Protein 8A3G (pdb70)

Structure (mmCIF, N/CA/C/O backbone):
data_8A3G
#
_entry.id   8A3G
#
_cell.length_a   34.015
_cell.length_b   34.015
_cell.length_c   87.534
_cell.angle_alpha   90.000
_cell.angle_beta   90.000
_cell.angle_gamma   90.000
#
_symmetry.space_group_name_H-M   'P 42 2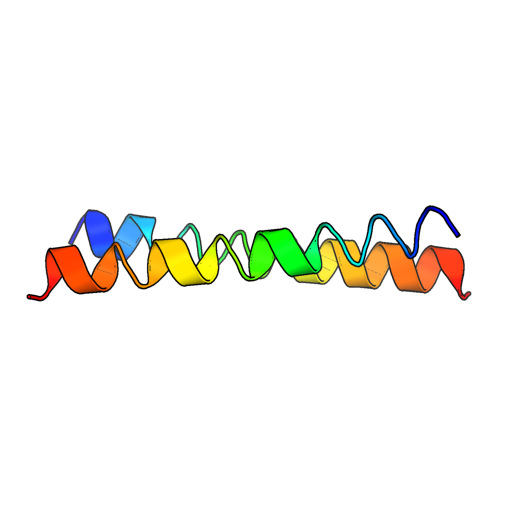1 2'
#
loop_
_entity.id
_entity.type
_entity.pdbx_description
1 polymer apCC-Tet*
2 non-polymer 'ACETATE ION'
3 non-polymer 'SODIUM ION'
4 water water
#
loop_
_atom_site.group_PDB
_atom_site.id
_atom_site.type_symbol
_atom_site.label_atom_id
_atom_site.label_alt_id
_atom_site.label_comp_id
_atom_site.label_asym_id
_atom_site.label_entity_id
_atom_site.label_seq_id
_atom_site.pdbx_PDB_ins_code
_atom_site.Cartn_x
_atom_site.Cartn_y
_atom_site.Cartn_z
_atom_site.occupancy
_atom_site.B_iso_or_equiv
_atom_site.auth_seq_id
_atom_site.auth_comp_id
_atom_site.auth_asym_id
_atom_site.auth_atom_id
_atom_site.pdbx_PDB_model_num
ATOM 4 N N . GLY A 1 2 ? -6.436 -7.943 -33.329 1.00 18.27 1 GLY A N 1
ATOM 5 C CA . GLY A 1 2 ? -6.224 -9.288 -33.797 1.00 15.77 1 GLY A CA 1
ATOM 6 C C . GLY A 1 2 ? -5.934 -10.200 -32.640 1.00 12.54 1 GLY A C 1
ATOM 7 O O . GLY A 1 2 ? -5.705 -9.772 -31.498 1.00 11.48 1 GLY A O 1
ATOM 8 N N . GLN A 1 3 ? -5.997 -11.487 -32.933 1.00 12.18 2 GLN A N 1
ATOM 9 C CA . GLN A 1 3 ? -6.106 -12.411 -31.831 1.00 12.50 2 GLN A CA 1
ATOM 10 C C . GLN A 1 3 ? -4.826 -12.514 -31.039 1.00 9.29 2 GLN A C 1
ATOM 11 O O . GLN A 1 3 ? -4.892 -12.552 -29.798 1.00 9.45 2 GLN A O 1
ATOM 17 N N . LEU A 1 4 ? -3.658 -12.545 -31.670 1.00 8.56 3 LEU A N 1
ATOM 18 C CA . LEU A 1 4 ? -2.434 -12.629 -30.898 1.00 8.22 3 LEU A CA 1
ATOM 19 C C . LEU A 1 4 ? -2.220 -11.377 -30.062 1.00 7.61 3 LEU A C 1
ATOM 20 O O . LEU A 1 4 ? -1.735 -11.478 -28.925 1.00 7.68 3 LEU A O 1
ATOM 25 N N . GLU A 1 5 ? -2.549 -10.200 -30.577 1.00 7.99 4 GLU A N 1
ATOM 26 C CA A GLU A 1 5 ? -2.434 -8.993 -29.765 0.48 7.19 4 GLU A CA 1
ATOM 27 C CA B GLU A 1 5 ? -2.450 -8.978 -29.783 0.52 9.28 4 GLU A CA 1
ATOM 28 C C . GLU A 1 5 ? -3.389 -9.024 -28.575 1.00 7.39 4 GLU A C 1
ATOM 29 O O . GLU A 1 5 ? -3.029 -8.598 -27.470 1.00 7.63 4 GLU A O 1
ATOM 40 N N . GLU A 1 6 ? -4.600 -9.519 -28.758 1.00 7.36 5 GLU A N 1
ATOM 41 C CA . GLU A 1 6 ? -5.539 -9.647 -2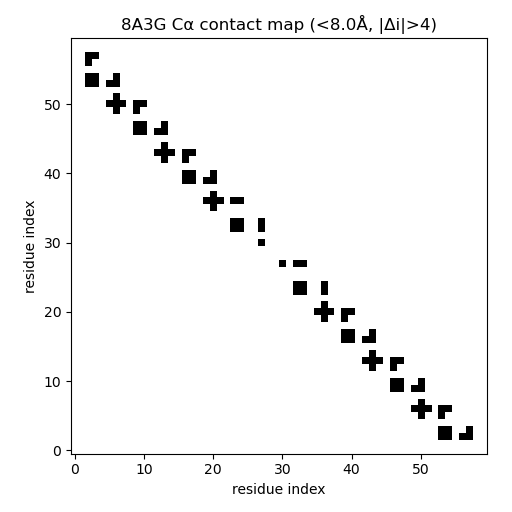7.651 1.00 7.77 5 GLU A CA 1
ATOM 42 C C . GLU A 1 6 ? -4.985 -10.601 -26.601 1.00 7.03 5 GLU A C 1
ATOM 43 O O . GLU A 1 6 ? -5.0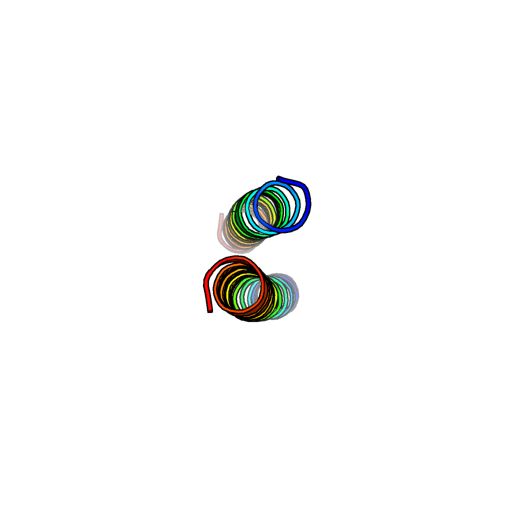79 -10.333 -25.393 1.00 7.53 5 GLU A O 1
ATOM 49 N N . ILE A 1 7 ? -4.458 -11.738 -27.037 1.00 7.03 6 ILE A N 1
ATOM 50 C CA . ILE A 1 7 ? -3.918 -12.717 -26.102 1.00 6.69 6 ILE A CA 1
ATOM 51 C C . ILE A 1 7 ? -2.725 -12.137 -25.359 1.00 6.25 6 ILE A C 1
ATOM 52 O O . ILE A 1 7 ? -2.606 -12.318 -24.142 1.00 6.63 6 ILE A O 1
ATOM 57 N N . ALA A 1 8 ? -1.828 -11.447 -26.067 1.00 6.51 7 ALA A N 1
ATOM 58 C CA . ALA A 1 8 ? -0.687 -10.833 -25.412 1.00 6.26 7 ALA A CA 1
ATOM 59 C C . ALA A 1 8 ? -1.162 -9.881 -24.321 1.00 6.13 7 ALA A C 1
ATOM 60 O O . ALA A 1 8 ? -0.605 -9.872 -23.214 1.00 6.61 7 ALA A O 1
ATOM 62 N N . GLN A 1 9 ? -2.150 -9.066 -24.625 1.00 6.46 8 GLN A N 1
ATOM 63 C CA . GLN A 1 9 ? -2.717 -8.161 -23.626 1.00 6.79 8 GLN A CA 1
ATOM 64 C C . GLN A 1 9 ? -3.252 -8.936 -22.421 1.00 6.48 8 GLN A C 1
ATOM 65 O O . GLN A 1 9 ? -3.021 -8.545 -21.281 1.00 7.08 8 GLN A O 1
ATOM 71 N N . GLN A 1 10 ? -3.989 -10.014 -22.664 1.00 6.65 9 GLN A N 1
ATOM 72 C CA A GLN A 1 10 ? -4.509 -10.763 -21.538 0.37 7.39 9 GLN A CA 1
ATOM 73 C CA B GLN A 1 10 ? -4.513 -10.858 -21.586 0.36 7.27 9 GLN A CA 1
ATOM 74 C CA C GLN A 1 10 ? -4.513 -10.819 -21.569 0.27 7.53 9 GLN A CA 1
ATOM 75 C C . GLN A 1 10 ? -3.380 -11.358 -20.692 1.00 6.26 9 GLN A C 1
ATOM 76 O O . GLN A 1 10 ? -3.501 -11.389 -19.460 1.00 7.04 9 GLN A O 1
ATOM 92 N N . LEU A 1 11 ? -2.297 -11.816 -21.299 1.00 6.23 10 LEU A N 1
ATOM 93 C CA . LEU A 1 11 ? -1.166 -12.319 -20.536 1.00 6.38 10 LEU A CA 1
ATOM 94 C C . LEU A 1 11 ? -0.505 -11.229 -19.717 1.00 6.35 10 LEU A C 1
ATOM 95 O O . LEU A 1 11 ? -0.105 -11.476 -18.560 1.00 6.62 10 LEU A O 1
ATOM 100 N N . GLU A 1 12 ? -0.362 -10.025 -20.278 1.00 6.10 11 GLU A N 1
ATOM 101 C CA . GLU A 1 12 ? 0.161 -8.900 -19.508 1.00 6.68 11 GLU A CA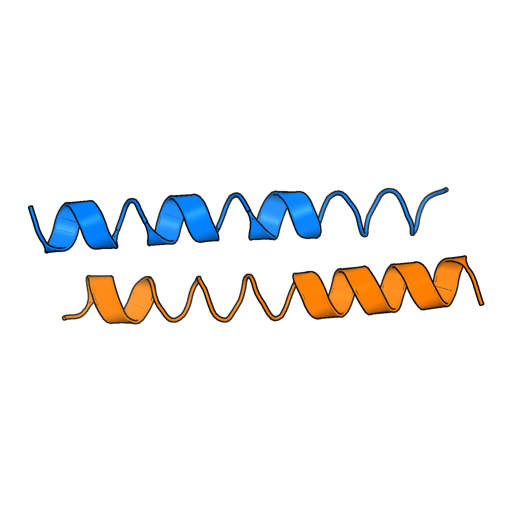 1
ATOM 102 C C . GLU A 1 12 ? -0.753 -8.561 -18.326 1.00 6.43 11 GLU A C 1
ATOM 103 O O . GLU A 1 12 ? -0.263 -8.239 -17.228 1.00 6.99 11 GLU A O 1
ATOM 109 N N . GLU A 1 13 ? -2.041 -8.639 -18.534 1.00 6.26 12 GLU A N 1
ATOM 110 C CA . GLU A 1 13 ? -3.014 -8.364 -17.464 1.00 7.05 12 GLU A CA 1
ATOM 111 C C . GLU A 1 13 ? -2.923 -9.436 -16.372 1.00 6.56 12 GLU A C 1
ATOM 112 O O . GLU A 1 13 ? -2.951 -9.105 -15.174 1.00 7.17 12 GLU A O 1
ATOM 118 N N . ILE A 1 14 ? -2.798 -10.691 -16.755 1.00 6.54 13 ILE A N 1
ATOM 119 C CA . ILE A 1 14 ? -2.605 -11.759 -15.779 1.00 6.39 13 ILE A CA 1
ATOM 120 C C . ILE A 1 14 ? -1.310 -11.547 -15.010 1.00 6.00 13 ILE A C 1
ATOM 121 O O . ILE A 1 14 ? -1.268 -11.736 -13.788 1.00 6.44 13 ILE A O 1
ATOM 126 N N . ALA A 1 15 ? -0.234 -11.165 -15.705 1.00 6.22 14 ALA A N 1
ATOM 127 C CA . ALA A 1 15 ? 1.026 -10.900 -15.021 1.00 6.62 14 ALA A CA 1
ATOM 128 C C . ALA A 1 15 ? 0.849 -9.823 -13.957 1.00 7.12 14 ALA A C 1
ATOM 129 O O . ALA A 1 15 ? 1.356 -9.952 -12.828 1.00 7.42 14 ALA A O 1
ATOM 131 N N . LYS A 1 16 ? 0.134 -8.767 -14.288 1.00 7.14 15 LYS A N 1
ATOM 132 C CA . LYS A 1 16 ? -0.121 -7.697 -13.327 1.00 7.89 15 LYS A CA 1
ATOM 133 C C . LYS A 1 16 ? -0.897 -8.236 -12.125 1.00 7.71 15 LYS A C 1
ATOM 134 O O . LYS A 1 16 ? -0.600 -7.891 -10.973 1.00 9.15 15 LYS A O 1
ATOM 138 N N . GLN A 1 17 ? -1.909 -9.058 -12.380 1.00 7.76 16 GLN A N 1
ATOM 139 C CA A GLN A 1 17 ? -2.681 -9.651 -11.302 0.65 7.20 16 GLN A CA 1
ATOM 140 C CA B GLN A 1 17 ? -2.654 -9.607 -11.244 0.35 8.65 16 GLN A CA 1
ATOM 141 C C . GLN A 1 17 ? -1.796 -10.520 -10.390 1.00 7.26 16 GLN A C 1
ATOM 142 O O . GLN A 1 17 ? -1.938 -10.508 -9.163 1.00 8.42 16 GLN A O 1
ATOM 153 N N . LEU A 1 18 ? -0.941 -11.321 -10.989 1.00 6.66 17 LEU A N 1
ATOM 154 C CA . LEU A 1 18 ? -0.049 -12.166 -10.197 1.00 7.21 17 LEU A CA 1
ATOM 155 C C . LEU A 1 18 ? 0.887 -11.331 -9.338 1.00 7.36 17 LEU A C 1
ATOM 156 O O . LEU A 1 18 ? 1.163 -11.705 -8.197 1.00 7.90 17 LEU A O 1
ATOM 161 N N . LYS A 1 19 ? 1.367 -10.207 -9.850 1.00 7.45 18 LYS A N 1
ATOM 162 C CA . LYS A 1 19 ? 2.188 -9.328 -9.032 1.00 8.33 18 LYS A CA 1
ATOM 163 C C . LYS A 1 19 ? 1.390 -8.730 -7.887 1.00 8.06 18 LYS A C 1
ATOM 164 O O . LYS A 1 19 ? 1.913 -8.579 -6.773 1.00 8.82 18 LYS A O 1
ATOM 170 N N . LYS A 1 20 ? 0.144 -8.364 -8.121 1.00 8.36 19 LYS A N 1
ATOM 171 C CA . LYS A 1 20 ? -0.697 -7.866 -7.041 1.00 9.13 19 LYS A CA 1
ATOM 172 C C . LYS A 1 20 ? -0.913 -8.936 -5.976 1.0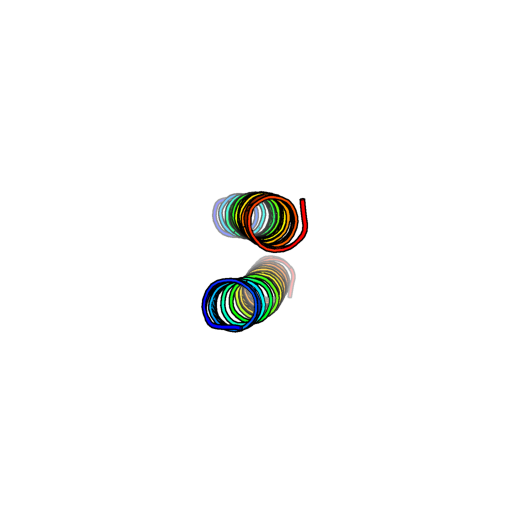0 8.48 19 LYS A C 1
ATOM 173 O O . LYS A 1 20 ? -0.854 -8.626 -4.764 1.00 9.48 19 LYS A O 1
ATOM 176 N N . ILE A 1 21 ? -1.108 -10.178 -6.378 1.00 8.16 20 ILE A N 1
ATOM 177 C CA . ILE A 1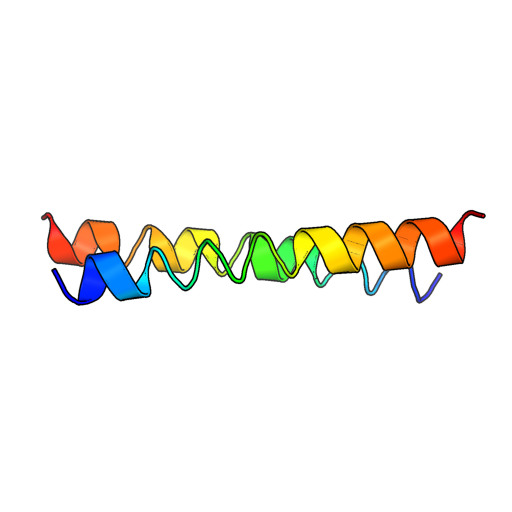 21 ? -1.222 -11.268 -5.420 1.00 8.02 20 ILE A CA 1
ATOM 178 C C . ILE A 1 21 ? 0.083 -11.446 -4.658 1.00 8.20 20 ILE A C 1
ATOM 179 O O . ILE A 1 21 ? 0.080 -11.621 -3.427 1.00 9.02 20 ILE A O 1
ATOM 184 N N . ALA A 1 22 ? 1.217 -11.421 -5.342 1.00 8.14 21 ALA A N 1
ATOM 185 C CA . ALA A 1 22 ? 2.507 -11.511 -4.667 1.00 8.77 21 ALA A CA 1
ATOM 186 C C . ALA A 1 22 ? 2.645 -10.421 -3.618 1.00 8.86 21 ALA A C 1
ATOM 187 O O . ALA A 1 22 ? 3.130 -10.680 -2.512 1.00 9.52 21 ALA A O 1
ATOM 189 N N . TRP A 1 23 ? 2.220 -9.212 -3.947 1.00 9.23 22 TRP A N 1
ATOM 190 C CA . TRP A 1 23 ? 2.287 -8.099 -3.002 1.00 10.48 22 TRP A CA 1
ATOM 191 C C . TRP A 1 23 ? 1.422 -8.373 -1.792 1.00 10.37 22 TRP A C 1
ATOM 192 O O . TRP A 1 23 ? 1.854 -8.147 -0.658 1.00 11.66 22 TRP A O 1
ATOM 203 N N . GLN A 1 24 ? 0.219 -8.880 -2.004 1.00 10.67 23 GLN A N 1
ATOM 204 C CA A GLN A 1 24 ? -0.646 -9.214 -0.884 0.52 11.31 23 GLN A CA 1
ATOM 205 C CA B GLN A 1 24 ? -0.676 -9.253 -0.908 0.48 11.66 23 GLN A CA 1
ATOM 206 C C . GLN A 1 24 ? -0.027 -10.290 -0.004 1.00 10.60 23 GLN A C 1
ATOM 207 O O . GLN A 1 24 ? -0.107 -10.185 1.233 1.00 11.86 23 GLN A O 1
ATOM 218 N N . LEU A 1 25 ? 0.625 -11.298 -0.595 1.00 9.61 24 LEU A N 1
ATOM 219 C CA . LEU A 1 25 ? 1.286 -12.310 0.213 1.00 9.81 24 LEU A CA 1
ATOM 220 C C . LEU A 1 25 ? 2.398 -11.684 1.054 1.00 9.02 24 LEU A C 1
ATOM 221 O O . LEU A 1 25 ? 2.581 -12.045 2.218 1.00 10.08 24 LEU A O 1
ATOM 226 N N . LYS A 1 26 ? 3.195 -10.807 0.466 1.00 9.60 25 LYS A N 1
ATOM 227 C CA . LYS A 1 26 ? 4.258 -10.144 1.214 1.00 9.91 25 LYS A CA 1
ATOM 228 C C . LYS A 1 26 ? 3.678 -9.295 2.346 1.00 10.65 25 LYS A C 1
ATOM 229 O O . LYS A 1 26 ? 4.236 -9.239 3.446 1.00 11.21 25 LYS A O 1
ATOM 235 N N . LYS A 1 27 ? 2.538 -8.661 2.125 1.00 11.95 26 LYS A N 1
ATOM 236 C CA . LYS A 1 27 ? 1.869 -7.862 3.152 1.00 14.16 26 LYS A CA 1
ATOM 237 C C . LYS A 1 27 ? 1.392 -8.735 4.295 1.00 14.50 26 LYS A C 1
ATOM 238 O O . LYS A 1 27 ? 1.540 -8.368 5.463 1.00 15.66 26 LYS A O 1
ATOM 241 N N . ILE A 1 28 ? 0.790 -9.882 3.967 1.00 14.15 27 ILE A N 1
ATOM 242 C CA . ILE A 1 28 ? 0.363 -10.829 4.985 1.00 14.44 27 ILE A CA 1
ATOM 243 C C . ILE A 1 28 ? 1.555 -11.274 5.806 1.00 13.91 27 ILE A C 1
ATOM 244 O O . ILE A 1 28 ? 1.492 -11.322 7.042 1.00 15.59 27 ILE A O 1
ATOM 249 N N . ALA A 1 29 ? 2.670 -11.579 5.146 1.00 11.59 28 ALA A N 1
ATOM 250 C CA . ALA A 1 29 ? 3.827 -12.069 5.886 1.00 12.30 28 ALA A CA 1
ATOM 251 C C . ALA A 1 29 ? 4.406 -11.010 6.820 1.00 11.94 28 ALA A C 1
ATOM 252 O O . ALA A 1 29 ? 4.815 -11.315 7.950 1.00 11.60 28 ALA A O 1
ATOM 254 N N . GLN A 1 30 ? 4.529 -9.778 6.340 1.00 12.09 29 GLN A N 1
ATOM 255 C CA . GLN A 1 30 ? 5.298 -8.802 7.085 1.00 13.27 29 GLN A CA 1
ATOM 256 C C . GLN A 1 30 ? 4.479 -8.169 8.163 1.00 14.44 29 GLN A C 1
ATOM 257 O O . GLN A 1 30 ? 4.992 -7.922 9.253 1.00 16.51 29 GLN A O 1
ATOM 263 N N . GLY A 1 31 ? 3.216 -7.928 7.889 1.00 17.69 30 GLY A N 1
ATOM 264 C CA . GLY A 1 31 ? 2.415 -7.097 8.751 1.00 23.94 30 GLY A CA 1
ATOM 265 C C . GLY A 1 31 ? 3.073 -5.720 8.823 1.00 30.37 30 GLY A C 1
ATOM 266 O O . GLY A 1 31 ? 3.498 -5.184 7.788 1.00 32.88 30 GLY A O 1
ATOM 271 N N . GLY B 1 2 ? 9.079 -16.245 5.727 1.00 25.76 1 GLY B N 1
ATOM 272 C CA . GLY B 1 2 ? 9.847 -17.066 4.798 1.00 20.63 1 GLY B CA 1
ATOM 273 C C . GLY B 1 2 ? 9.053 -17.760 3.692 1.00 15.36 1 GLY B C 1
ATOM 274 O O . GLY B 1 2 ? 9.273 -17.480 2.519 1.00 14.53 1 GLY B O 1
ATOM 275 N N . GLN B 1 3 ? 8.107 -18.642 4.004 1.00 14.17 2 GLN B N 1
ATOM 276 C CA . GLN B 1 3 ? 7.506 -19.384 2.911 1.00 14.76 2 GLN B CA 1
ATOM 277 C C . GLN B 1 3 ? 6.594 -18.510 2.054 1.00 13.03 2 GLN B C 1
ATOM 278 O O . GLN B 1 3 ? 6.559 -18.699 0.837 1.00 13.27 2 GLN B O 1
ATOM 284 N N . LEU B 1 4 ? 5.855 -17.563 2.647 1.00 11.81 3 LEU B N 1
ATOM 285 C CA . LEU B 1 4 ? 5.056 -16.681 1.812 1.00 10.82 3 LEU B CA 1
ATOM 286 C C . LEU B 1 4 ? 5.942 -15.797 0.936 1.00 11.45 3 LEU B C 1
ATOM 287 O O . LEU B 1 4 ? 5.592 -15.532 -0.217 1.00 11.24 3 LEU B O 1
ATOM 292 N N . GLU B 1 5 ? 7.057 -15.314 1.448 1.00 11.69 4 GLU B N 1
ATOM 293 C CA . GLU B 1 5 ? 7.953 -14.502 0.642 1.00 12.46 4 GLU B CA 1
ATOM 294 C C . GLU B 1 5 ? 8.483 -15.293 -0.532 1.00 11.20 4 GLU B C 1
ATOM 295 O O . GLU B 1 5 ? 8.583 -14.769 -1.641 1.00 11.76 4 GLU B O 1
ATOM 301 N N . GLU B 1 6 ? 8.827 -16.550 -0.317 1.00 11.53 5 GLU B N 1
ATOM 302 C CA . GLU B 1 6 ? 9.326 -17.382 -1.393 1.00 11.82 5 GLU B CA 1
ATOM 303 C C . GLU B 1 6 ? 8.247 -17.630 -2.448 1.00 9.97 5 GLU B C 1
ATOM 304 O O . GLU B 1 6 ? 8.534 -17.589 -3.646 1.00 10.54 5 GLU B O 1
ATOM 307 N N . ILE B 1 7 ? 7.018 -17.897 -2.030 1.00 9.47 6 ILE B N 1
ATOM 308 C CA . ILE B 1 7 ? 5.917 -18.074 -2.969 1.00 9.29 6 ILE B CA 1
ATOM 309 C C . ILE B 1 7 ? 5.697 -16.789 -3.747 1.00 8.25 6 ILE B C 1
ATOM 310 O O . ILE B 1 7 ? 5.503 -16.811 -4.974 1.00 8.42 6 ILE B O 1
ATOM 315 N N . ALA B 1 8 ? 5.740 -15.643 -3.077 1.00 8.57 7 ALA B N 1
ATOM 316 C CA . ALA B 1 8 ? 5.574 -14.374 -3.762 1.00 8.80 7 ALA B CA 1
ATOM 317 C C . ALA B 1 8 ? 6.635 -14.202 -4.844 1.00 8.36 7 ALA B C 1
ATOM 318 O O . ALA B 1 8 ? 6.338 -13.736 -5.955 1.00 8.89 7 ALA B O 1
ATOM 320 N N . GLN B 1 9 ? 7.876 -14.547 -4.528 1.00 9.18 8 GLN B N 1
ATOM 321 C CA A GLN B 1 9 ? 8.960 -14.466 -5.508 0.45 10.27 8 GLN B CA 1
ATOM 322 C CA B GLN B 1 9 ? 8.950 -14.448 -5.510 0.55 10.48 8 GLN B CA 1
ATOM 323 C C . GLN B 1 9 ? 8.677 -15.372 -6.701 1.00 9.59 8 GLN B C 1
ATOM 324 O O . GLN B 1 9 ? 8.924 -14.992 -7.854 1.00 9.96 8 GLN B O 1
ATOM 335 N N . GLN B 1 10 ? 8.170 -16.582 -6.458 1.00 9.08 9 GLN B N 1
ATOM 336 C CA A GLN B 1 10 ? 7.815 -17.477 -7.556 0.50 8.57 9 GLN B CA 1
ATOM 337 C CA B GLN B 1 10 ? 7.795 -17.502 -7.532 0.50 10.96 9 GLN B CA 1
ATOM 338 C C . GLN B 1 10 ? 6.744 -16.867 -8.439 1.00 8.30 9 GLN B C 1
ATOM 339 O O . GLN B 1 10 ? 6.818 -16.985 -9.669 1.00 8.57 9 GLN B O 1
ATOM 350 N N . LEU B 1 11 ? 5.769 -16.203 -7.855 1.00 7.43 10 LEU B N 1
ATOM 351 C CA . LEU B 1 11 ? 4.738 -15.526 -8.621 1.00 7.04 10 LEU B CA 1
ATOM 352 C C . LEU B 1 11 ? 5.307 -14.387 -9.446 1.00 6.83 10 LEU B C 1
ATOM 353 O O . LEU B 1 11 ? 4.896 -14.179 -10.598 1.00 7.11 10 LEU B O 1
ATOM 358 N N . GLU B 1 12 ? 6.249 -13.641 -8.901 1.00 7.52 11 GLU B N 1
ATOM 359 C CA . GLU B 1 12 ? 6.890 -12.561 -9.661 1.00 8.01 11 GLU B CA 1
ATOM 360 C C . GLU B 1 12 ? 7.668 -13.137 -10.831 1.00 7.73 11 GLU B C 1
ATOM 361 O O . GLU B 1 12 ? 7.646 -12.562 -11.923 1.00 7.92 11 GLU B O 1
ATOM 367 N N . GLU B 1 13 ? 8.327 -14.274 -10.648 1.00 7.67 12 GLU B N 1
ATOM 368 C CA A GLU B 1 13 ? 9.030 -14.920 -11.744 0.48 7.11 12 GLU B CA 1
ATOM 369 C CA B GLU B 1 13 ? 9.036 -14.886 -11.765 0.52 9.12 12 GLU B CA 1
ATOM 370 C C . GLU B 1 13 ? 8.059 -15.352 -12.835 1.00 7.36 12 GLU B C 1
ATOM 371 O O . GLU B 1 13 ? 8.336 -15.189 -14.038 1.00 7.53 12 GLU B O 1
ATOM 382 N N . ILE B 1 14 ? 6.941 -15.944 -12.434 1.00 6.93 13 ILE B N 1
ATOM 383 C CA . ILE B 1 14 ? 5.920 -16.332 -13.421 1.00 6.82 13 ILE B CA 1
ATOM 384 C C . ILE B 1 14 ? 5.402 -15.106 -14.165 1.00 5.99 13 ILE B C 1
ATOM 385 O O . ILE B 1 14 ? 5.233 -15.150 -15.385 1.00 6.32 13 ILE B O 1
ATOM 390 N N . ALA B 1 15 ? 5.156 -13.997 -13.457 1.00 6.34 14 ALA B N 1
ATOM 391 C CA . ALA B 1 15 ? 4.713 -12.785 -14.137 1.00 6.54 14 ALA B CA 1
ATOM 392 C C . ALA B 1 15 ? 5.727 -12.363 -15.201 1.00 6.19 14 ALA B C 1
ATOM 393 O O . ALA B 1 15 ? 5.339 -11.978 -16.313 1.00 6.89 14 ALA B O 1
ATOM 395 N N . LYS B 1 16 ? 7.010 -12.413 -14.865 1.00 6.80 15 LYS B N 1
ATOM 396 C CA . LYS B 1 16 ? 8.059 -12.083 -15.837 1.00 7.13 15 LYS B CA 1
ATOM 397 C C . LYS B 1 16 ? 8.022 -13.031 -17.045 1.00 6.43 15 LYS B C 1
ATOM 398 O O . LYS B 1 16 ? 8.147 -12.591 -18.195 1.00 6.84 15 LYS B O 1
ATOM 404 N N . GLN B 1 17 ? 7.792 -14.309 -16.805 1.00 6.67 16 GLN B N 1
ATOM 405 C CA A GLN B 1 17 ? 7.701 -15.286 -17.881 0.68 6.45 16 GLN B CA 1
ATOM 406 C CA B GLN B 1 17 ? 7.707 -15.277 -17.889 0.32 8.19 16 GLN B CA 1
ATOM 407 C C . GLN B 1 17 ? 6.505 -14.992 -18.785 1.00 6.48 16 GLN B C 1
ATOM 408 O O . GLN B 1 17 ? 6.584 -15.132 -20.014 1.00 7.28 16 GLN B O 1
ATOM 419 N N . LEU B 1 18 ? 5.379 -14.610 -18.196 1.00 6.09 17 LEU B N 1
ATOM 420 C CA . LEU B 1 18 ? 4.200 -14.268 -18.983 1.00 6.23 17 LEU B CA 1
ATOM 421 C C . LEU B 1 18 ? 4.436 -13.011 -19.822 1.00 6.16 17 LEU B C 1
ATOM 422 O O . LEU B 1 18 ? 3.967 -12.935 -20.963 1.00 6.70 17 LEU B O 1
ATOM 427 N N . LYS B 1 19 ? 5.158 -12.033 -19.279 1.00 6.56 18 LYS B N 1
ATOM 428 C CA . LYS B 1 19 ? 5.505 -10.841 -20.054 1.00 7.17 18 LYS B CA 1
ATOM 429 C C . LYS B 1 19 ? 6.390 -11.200 -21.237 1.00 6.86 18 LYS B C 1
ATOM 430 O O . LYS B 1 19 ? 6.229 -10.620 -22.327 1.00 7.83 18 LYS B O 1
ATOM 436 N N . LYS B 1 20 ? 7.304 -12.142 -21.071 1.00 6.78 19 LYS B N 1
ATOM 437 C CA . LYS B 1 20 ? 8.134 -12.612 -22.183 1.00 7.20 19 LYS B CA 1
ATOM 438 C C . LYS B 1 20 ? 7.254 -13.233 -23.270 1.00 6.79 19 LYS B C 1
ATOM 439 O O . LYS B 1 20 ? 7.426 -12.948 -24.462 1.00 7.62 19 LYS B O 1
ATOM 445 N N . ILE B 1 21 ? 6.347 -14.101 -22.875 1.00 6.35 20 ILE B N 1
ATOM 446 C CA . ILE B 1 21 ? 5.443 -14.730 -23.841 1.00 6.83 20 ILE B CA 1
ATOM 447 C C . ILE B 1 21 ? 4.612 -13.693 -24.572 1.00 6.59 20 ILE B C 1
ATOM 448 O O . ILE B 1 21 ? 4.444 -13.760 -25.791 1.00 7.35 20 ILE B O 1
ATOM 453 N N . ALA B 1 22 ? 4.085 -12.711 -23.845 1.00 6.54 21 ALA B N 1
ATOM 454 C CA . ALA B 1 22 ? 3.314 -11.657 -24.479 1.00 6.98 21 ALA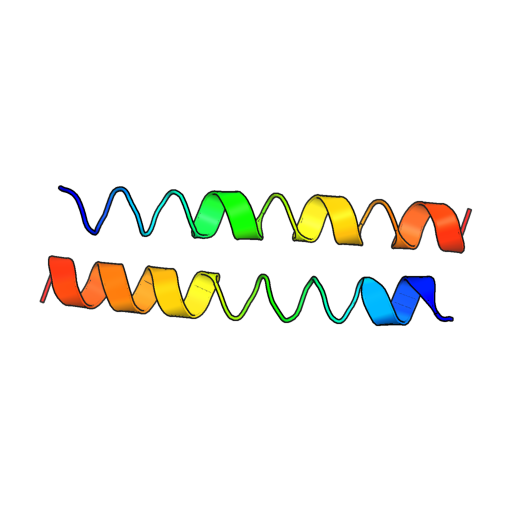 B CA 1
ATOM 455 C C . ALA B 1 22 ? 4.135 -10.944 -25.538 1.00 6.92 21 ALA B C 1
ATOM 456 O O . ALA B 1 22 ? 3.640 -10.661 -26.635 1.00 7.42 21 ALA B O 1
ATOM 458 N N . TRP B 1 23 ? 5.375 -10.619 -25.223 1.00 7.40 22 TRP B N 1
ATOM 459 C CA . TRP B 1 23 ? 6.266 -9.982 -26.192 1.00 8.27 22 TRP B CA 1
ATOM 460 C C . TRP B 1 23 ? 6.428 -10.872 -27.410 1.00 8.14 22 TRP B C 1
ATOM 461 O O . TRP B 1 23 ? 6.331 -10.404 -28.556 1.00 8.75 22 TRP B O 1
ATOM 472 N N . GLN B 1 24 ? 6.702 -12.155 -27.200 1.00 8.26 23 GLN B N 1
ATOM 473 C CA . GLN B 1 24 ? 6.883 -13.072 -28.310 1.00 9.57 23 GLN B CA 1
ATOM 474 C C . GLN B 1 24 ? 5.649 -13.103 -29.204 1.00 8.97 23 GLN B C 1
ATOM 475 O O . GLN B 1 24 ? 5.775 -13.097 -30.432 1.00 10.49 23 GLN B O 1
ATOM 481 N N . LEU B 1 25 ? 4.447 -13.134 -28.617 1.00 7.44 24 LEU B N 1
ATOM 482 C CA . LEU B 1 25 ? 3.225 -13.126 -29.401 1.00 7.67 24 LEU B CA 1
ATOM 483 C C . LEU B 1 25 ? 3.076 -11.837 -30.200 1.00 7.47 24 LEU B C 1
ATOM 484 O O . LEU B 1 25 ? 2.646 -11.869 -31.363 1.00 8.54 24 LEU B O 1
ATOM 489 N N . LYS B 1 26 ? 3.394 -10.712 -29.608 1.00 7.45 25 LYS B N 1
ATOM 490 C CA . LYS B 1 26 ? 3.378 -9.436 -30.325 1.00 8.19 25 LYS B CA 1
ATOM 491 C C . LYS B 1 26 ? 4.331 -9.447 -31.495 1.00 8.59 25 LYS B C 1
ATOM 492 O O . LYS B 1 26 ? 4.024 -8.901 -32.576 1.00 9.97 25 LYS B O 1
ATOM 498 N N . LYS B 1 27 ? 5.506 -10.025 -31.319 1.00 9.29 26 LYS B N 1
ATOM 499 C CA . LYS B 1 27 ? 6.480 -10.049 -32.418 1.00 11.47 26 LYS B CA 1
ATOM 500 C C . LYS B 1 27 ? 5.992 -10.958 -33.536 1.00 11.10 26 LYS B C 1
ATOM 501 O O . LYS B 1 27 ? 6.219 -10.663 -34.714 1.00 13.08 26 LYS B O 1
ATOM 507 N N . ILE B 1 28 ? 5.333 -12.077 -33.200 1.00 11.08 27 ILE B N 1
ATOM 508 C CA . ILE B 1 28 ? 4.741 -12.955 -34.209 1.00 11.51 27 ILE B CA 1
ATOM 509 C C . ILE B 1 28 ? 3.686 -12.179 -34.975 1.00 11.30 27 ILE B C 1
ATOM 510 O O . ILE B 1 28 ? 3.620 -12.209 -36.210 1.00 13.43 27 ILE B O 1
ATOM 515 N N . ALA B 1 29 ? 2.825 -11.455 -34.257 1.00 11.01 28 ALA B N 1
ATOM 516 C CA . ALA B 1 29 ? 1.752 -10.712 -34.892 1.00 11.11 28 ALA B CA 1
ATOM 517 C C . ALA B 1 29 ? 2.316 -9.643 -35.834 1.00 11.72 28 ALA B C 1
ATOM 518 O O . ALA B 1 29 ? 1.810 -9.466 -36.947 1.00 13.34 28 ALA B O 1
ATOM 520 N N . GLN B 1 30 ? 3.334 -8.904 -35.376 1.00 13.63 29 GLN B N 1
ATOM 521 C CA . GLN B 1 30 ? 3.821 -7.711 -36.072 1.00 15.86 29 GLN B CA 1
ATOM 522 C C . GLN B 1 30 ? 4.856 -8.023 -37.156 1.00 16.37 29 GLN B C 1
ATOM 523 O O . GLN B 1 30 ? 4.874 -7.369 -38.208 1.00 17.90 29 GLN B O 1
ATOM 529 N N . GLY B 1 31 ? 5.711 -9.020 -36.944 1.00 17.95 30 GLY B N 1
ATOM 530 C CA . GLY B 1 31 ? 6.833 -9.249 -37.848 1.00 21.57 30 GLY B CA 1
ATOM 531 C C . GLY B 1 31 ? 7.976 -8.279 -37.520 1.00 27.30 30 GLY B C 1
ATOM 532 O O . GLY B 1 31 ? 8.994 -8.248 -38.197 1.00 30.49 30 GLY B O 1
#

Sequence (60 aa):
GQLEEEIAQQQQLEEIAKQQLKKIAWQQLKKIAQGGQLEEIAQQQQLEEEIAKQQLKKIAWQLKK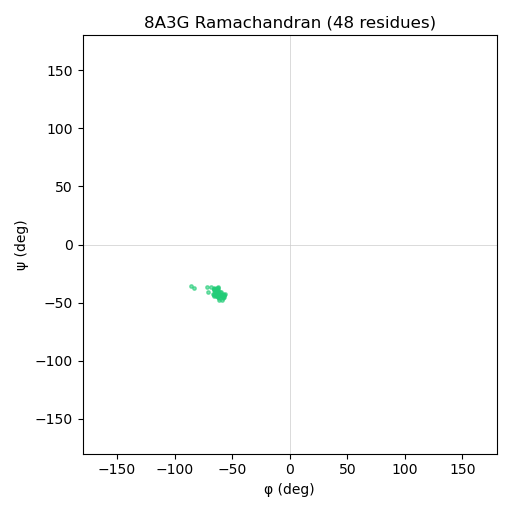IAQG

Secondary structure (DSSP, 8-state):
-HHHHHHHHHHHHHHHHHHHHHHHHHHHH-/-HHHHHHHHHHHHHHHHHHHHHHHHHHHH-

B-factor: mean 12.89, std 6.22, range [5.99, 39.5]

Radius of gyration: 13.92 Å; Cα contacts (8 Å, |Δi|>4): 55; chains: 2; bounding box: 16×12×47 Å

Solvent-accessible surface area: 4619 Å² total; per-residue (Å²): 82,142,55,63,114,77,0,102,104,34,57,98,64,0,101,110,34,92,81,70,2,178,113,34,48,78,104,50,160,90,84,149,54,78,74,69,0,101,102,32,48,68,74,1,139,89,31,92,133,75,0,150,84,32,53,83,120,50,113,105

Foldseek 3Di:
DVVVVVVVVVVVVVVVVVVVVVVVVVVVPD/DVVVVVVVVVVVVVVVVVVVVVVVVVVVVD